Protein AF-A0AA97EC42-F1 (afdb_monomer_lite)

Sequence (158 aa):
MAISNNELENKIIFISQSLDPESHFYGRLLNWQGVDGFWHYGIGLSDTQIFDTGRGWEPFERYYVNTKFVLGIDEIAYTPDKTIKRLIYALRCFKDWDYGLLGWNCEHLGRLIATNQPISYEVRQQIWPIPQLNNDGWHPSAEDDLRNYLLAHAPEWV

Structure (mmCIF, N/CA/C/O backbone):
data_AF-A0AA97EC42-F1
#
_entry.id   AF-A0AA97EC42-F1
#
loop_
_atom_site.group_PDB
_atom_site.id
_atom_site.type_symbol
_atom_site.label_atom_id
_atom_site.label_alt_id
_atom_site.label_comp_id
_atom_site.label_asym_id
_atom_site.label_entity_id
_atom_site.label_seq_id
_atom_site.pdbx_PDB_ins_code
_atom_site.Cartn_x
_atom_site.Cartn_y
_atom_site.Cartn_z
_atom_site.occupancy
_atom_site.B_iso_or_equiv
_atom_site.auth_seq_id
_atom_site.auth_comp_id
_atom_site.auth_asym_id
_atom_site.auth_atom_id
_atom_site.pdbx_PDB_model_num
ATOM 1 N N . MET A 1 1 ? 11.326 10.252 -0.805 1.00 59.50 1 MET A N 1
ATOM 2 C CA . MET A 1 1 ? 11.424 11.207 0.314 1.00 59.50 1 MET A CA 1
ATOM 3 C C . MET A 1 1 ? 11.188 10.403 1.565 1.00 59.50 1 MET A C 1
ATOM 5 O O . MET A 1 1 ? 10.076 9.914 1.736 1.00 59.50 1 MET A O 1
ATOM 9 N N . ALA A 1 2 ? 12.227 10.250 2.378 1.00 76.62 2 ALA A N 1
ATOM 10 C CA . ALA A 1 2 ? 12.104 9.618 3.679 1.00 76.62 2 ALA A CA 1
ATOM 11 C C . ALA A 1 2 ? 11.194 10.449 4.601 1.00 76.62 2 ALA A C 1
ATOM 13 O O . ALA A 1 2 ? 11.268 11.680 4.573 1.00 76.62 2 ALA A O 1
ATOM 14 N N . ILE A 1 3 ? 10.358 9.792 5.405 1.00 84.88 3 ILE A N 1
ATOM 15 C CA . ILE A 1 3 ? 9.538 10.450 6.433 1.00 84.88 3 ILE A CA 1
ATOM 16 C C . ILE A 1 3 ? 10.154 10.259 7.821 1.00 84.88 3 ILE A C 1
ATOM 18 O O . ILE A 1 3 ? 10.768 9.230 8.116 1.00 84.88 3 ILE A O 1
ATOM 22 N N . SER A 1 4 ? 10.002 11.253 8.696 1.00 90.31 4 SER A N 1
ATOM 23 C CA . SER A 1 4 ? 10.508 11.156 10.066 1.00 90.31 4 SER A CA 1
ATOM 24 C C . SER A 1 4 ? 9.712 10.139 10.889 1.00 90.31 4 SER A C 1
ATOM 26 O O . SER A 1 4 ? 8.544 9.859 10.617 1.00 90.31 4 SER A O 1
ATOM 28 N N . ASN A 1 5 ? 10.315 9.617 11.962 1.00 91.75 5 ASN A N 1
ATOM 29 C CA . ASN A 1 5 ? 9.617 8.688 12.857 1.00 91.75 5 ASN A CA 1
ATOM 30 C C . ASN A 1 5 ? 8.368 9.323 13.488 1.00 91.75 5 ASN A C 1
ATOM 32 O O . ASN A 1 5 ? 7.362 8.648 13.654 1.00 91.75 5 ASN A O 1
ATOM 36 N N . ASN A 1 6 ? 8.408 10.619 13.813 1.00 93.62 6 ASN A N 1
ATOM 37 C CA . ASN A 1 6 ? 7.254 11.304 14.395 1.00 93.62 6 ASN A CA 1
ATOM 38 C C . ASN A 1 6 ? 6.096 11.423 13.388 1.00 93.62 6 ASN A C 1
ATOM 40 O O . ASN A 1 6 ? 4.945 11.176 13.734 1.00 93.62 6 ASN A O 1
ATOM 44 N N . GLU A 1 7 ? 6.398 11.754 12.130 1.00 93.00 7 GLU A N 1
ATOM 45 C CA . GLU A 1 7 ? 5.395 11.770 11.056 1.00 93.00 7 GLU A CA 1
ATOM 46 C C . GLU A 1 7 ? 4.821 10.374 10.802 1.00 93.00 7 GLU A C 1
ATOM 48 O O . GLU A 1 7 ? 3.608 10.229 10.656 1.00 93.00 7 GLU A O 1
ATOM 53 N N . LEU A 1 8 ? 5.669 9.343 10.802 1.00 94.12 8 LEU A N 1
ATOM 54 C CA . LEU A 1 8 ? 5.242 7.954 10.660 1.00 94.12 8 LEU A CA 1
ATOM 55 C C . LEU A 1 8 ? 4.276 7.531 11.775 1.00 94.12 8 LEU A C 1
ATOM 57 O O . LEU A 1 8 ? 3.217 6.980 11.478 1.00 94.12 8 LEU A O 1
ATOM 61 N N . GLU A 1 9 ? 4.602 7.793 13.044 1.00 94.88 9 GLU A N 1
ATOM 62 C CA . GLU A 1 9 ? 3.706 7.431 14.150 1.00 94.88 9 GLU A CA 1
ATOM 63 C C . GLU A 1 9 ? 2.374 8.182 14.067 1.00 94.88 9 GLU A C 1
ATOM 65 O O . GLU A 1 9 ? 1.323 7.573 14.258 1.00 94.88 9 GLU A O 1
ATOM 70 N N . ASN A 1 10 ? 2.381 9.465 13.690 1.00 94.81 10 ASN A N 1
ATOM 71 C CA . ASN A 1 10 ? 1.143 10.220 13.478 1.00 94.81 10 ASN A CA 1
ATOM 72 C C . ASN A 1 10 ? 0.266 9.591 12.386 1.00 94.81 10 ASN A C 1
ATOM 74 O O . ASN A 1 10 ? -0.948 9.481 12.559 1.00 94.81 10 ASN A O 1
ATOM 78 N N . LYS A 1 11 ? 0.871 9.121 11.288 1.00 94.94 11 LYS A N 1
ATOM 79 C CA . LYS A 1 11 ? 0.154 8.411 10.216 1.00 94.94 11 LYS A CA 1
ATOM 80 C C . LYS A 1 11 ? -0.436 7.091 10.705 1.00 94.94 11 LYS A C 1
ATOM 82 O O . LYS A 1 11 ? -1.587 6.789 10.407 1.00 94.94 11 LYS A O 1
ATOM 87 N N . ILE A 1 12 ? 0.307 6.322 11.500 1.00 95.81 12 ILE A N 1
ATOM 88 C CA . ILE A 1 12 ? -0.178 5.055 12.072 1.00 95.81 12 ILE A CA 1
ATOM 89 C C . ILE A 1 12 ? -1.322 5.291 13.070 1.00 95.81 12 ILE A C 1
ATOM 91 O O . ILE A 1 12 ? -2.305 4.542 13.071 1.00 95.81 12 ILE A O 1
ATOM 95 N N . ILE A 1 13 ? -1.227 6.339 13.893 1.00 96.12 13 ILE A N 1
ATOM 96 C CA . ILE A 1 13 ? -2.302 6.753 14.803 1.00 96.12 13 ILE A CA 1
ATOM 97 C C . ILE A 1 13 ? -3.551 7.121 14.002 1.00 96.12 13 ILE A C 1
ATOM 99 O O . ILE A 1 13 ? -4.628 6.609 14.305 1.00 96.12 13 ILE A O 1
ATOM 103 N N . PHE A 1 14 ? -3.406 7.937 12.953 1.00 95.50 14 PHE A N 1
ATOM 104 C CA . PHE A 1 14 ? -4.524 8.306 12.087 1.00 95.50 14 PHE A CA 1
ATOM 105 C C . PHE A 1 14 ? -5.193 7.076 11.471 1.00 95.50 14 PHE A C 1
ATOM 107 O O . PHE A 1 14 ? -6.418 6.961 11.528 1.00 95.50 14 PHE A O 1
ATOM 114 N N . ILE A 1 15 ? -4.400 6.153 10.903 1.00 96.75 15 ILE A N 1
ATOM 115 C CA . ILE A 1 15 ? -4.917 4.906 10.325 1.00 96.75 15 ILE A CA 1
ATOM 116 C C . ILE A 1 15 ? -5.787 4.215 11.363 1.00 96.75 15 ILE A C 1
ATOM 118 O O . ILE A 1 15 ? -6.953 3.962 11.094 1.00 96.75 15 ILE A O 1
ATOM 122 N N . SER A 1 16 ? -5.239 3.995 12.561 1.00 96.25 16 SER A N 1
ATOM 123 C CA . SER A 1 16 ? -5.905 3.280 13.653 1.00 96.25 16 SER A CA 1
ATOM 124 C C . SER A 1 16 ? -7.217 3.941 14.088 1.00 96.25 16 SER A C 1
ATOM 126 O O . SER A 1 16 ? -8.171 3.240 14.405 1.00 96.25 16 SER A O 1
ATOM 128 N N . GLN A 1 17 ? -7.276 5.275 14.090 1.00 96.69 17 GLN A N 1
ATOM 129 C CA . GLN A 1 17 ? -8.478 6.044 14.435 1.00 96.69 17 GLN A CA 1
ATOM 130 C C . GLN A 1 17 ? -9.537 6.052 13.325 1.00 96.69 17 GLN A C 1
ATOM 132 O O . GLN A 1 17 ? -10.701 6.325 13.603 1.00 96.69 17 GLN A O 1
ATOM 137 N N . SER A 1 18 ? -9.139 5.760 12.087 1.00 96.75 18 SER A N 1
ATOM 138 C CA . SER A 1 18 ? -10.000 5.821 10.902 1.00 96.75 18 SER A CA 1
ATOM 139 C C . SER A 1 18 ? -10.503 4.456 10.438 1.00 96.75 18 SER A C 1
ATOM 141 O O . SER A 1 18 ? -11.238 4.395 9.455 1.00 96.75 18 SER A O 1
ATOM 143 N N . LEU A 1 19 ? -10.088 3.369 11.098 1.00 97.69 19 LEU A N 1
ATOM 144 C CA . LEU A 1 19 ? -10.500 2.015 10.744 1.00 97.69 19 LEU A CA 1
ATOM 145 C C . LEU A 1 19 ? -11.974 1.790 11.073 1.00 97.69 19 LEU A C 1
ATOM 147 O O . LEU A 1 19 ? -12.399 1.970 12.212 1.00 97.69 19 LEU A O 1
ATOM 151 N N . ASP A 1 20 ? -12.709 1.289 10.090 1.00 98.00 20 ASP A N 1
ATOM 152 C CA . ASP A 1 20 ? -14.064 0.779 10.264 1.00 98.00 20 ASP A CA 1
ATOM 153 C C . ASP A 1 20 ? -14.158 -0.622 9.644 1.00 98.00 20 ASP A C 1
ATOM 155 O O . ASP A 1 20 ? -14.303 -0.727 8.428 1.00 98.00 20 ASP A O 1
ATOM 159 N N . PRO A 1 21 ? -14.043 -1.705 10.437 1.00 97.75 21 PRO A N 1
ATOM 160 C CA . PRO A 1 21 ? -14.088 -3.076 9.923 1.00 97.75 21 PRO A CA 1
ATOM 161 C C . PRO A 1 21 ? -15.386 -3.458 9.201 1.00 97.75 21 PRO A C 1
ATOM 163 O O . PRO A 1 21 ? -15.368 -4.374 8.380 1.00 97.75 21 PRO A O 1
ATOM 166 N N . GLU A 1 22 ? -16.493 -2.761 9.475 1.00 97.69 22 GLU A N 1
ATOM 167 C CA . GLU A 1 22 ? -17.787 -3.006 8.823 1.00 97.69 22 GLU A CA 1
ATOM 168 C C . GLU A 1 22 ? -17.897 -2.295 7.463 1.00 97.69 22 GLU A C 1
ATOM 170 O O . GLU A 1 22 ? -18.824 -2.551 6.690 1.00 97.69 22 GLU A O 1
ATOM 175 N N . SER A 1 23 ? -16.940 -1.419 7.139 1.00 97.12 23 SER A N 1
ATOM 176 C CA . SER A 1 23 ? -16.900 -0.709 5.865 1.00 97.12 23 SER A CA 1
ATOM 177 C C . SER A 1 23 ? -16.677 -1.655 4.689 1.00 97.12 23 SER A C 1
ATOM 179 O O . SER A 1 23 ? -15.819 -2.541 4.697 1.00 97.12 23 SER A O 1
ATOM 181 N N . HIS A 1 24 ? -17.361 -1.363 3.582 1.00 95.06 24 HIS A N 1
ATOM 182 C CA . HIS A 1 24 ? -17.161 -2.073 2.321 1.00 95.06 24 HIS A CA 1
ATOM 183 C C . HIS A 1 24 ? -15.745 -1.889 1.740 1.00 95.06 24 HIS A C 1
ATOM 185 O O . HIS A 1 24 ? -15.253 -2.736 0.990 1.00 95.06 24 HIS A O 1
ATOM 191 N N . PHE A 1 25 ? -15.080 -0.787 2.089 1.00 96.69 25 PHE A N 1
ATOM 192 C CA . PHE A 1 25 ? -13.744 -0.436 1.614 1.00 96.69 25 PHE A CA 1
ATOM 193 C C . PHE A 1 25 ? -12.632 -0.908 2.552 1.00 96.69 25 PHE A C 1
ATOM 195 O O . PHE A 1 25 ? -11.467 -0.883 2.152 1.00 96.69 25 PHE A O 1
ATOM 202 N N . TYR A 1 26 ? -12.969 -1.355 3.765 1.00 98.19 26 TYR A N 1
ATOM 203 C CA . TYR A 1 26 ? -11.999 -1.758 4.775 1.00 98.19 26 TYR A CA 1
ATOM 204 C C . TYR A 1 26 ? -10.985 -2.761 4.218 1.00 98.19 26 TYR A C 1
ATOM 206 O O . TYR A 1 26 ? -11.352 -3.808 3.674 1.00 98.19 26 TYR A O 1
ATOM 214 N N . GLY A 1 27 ? -9.698 -2.416 4.302 1.00 98.00 27 GLY A N 1
ATOM 215 C CA . GLY A 1 27 ? -8.585 -3.259 3.866 1.00 98.00 27 GLY A CA 1
ATOM 216 C C . GLY A 1 27 ? -8.612 -3.639 2.381 1.00 98.00 27 GLY A C 1
ATOM 217 O O . GLY A 1 27 ? -7.972 -4.617 1.998 1.00 98.00 27 GLY A O 1
ATOM 218 N N . ARG A 1 28 ? -9.365 -2.920 1.536 1.00 98.06 28 ARG A N 1
ATOM 219 C CA . ARG A 1 28 ? -9.411 -3.147 0.084 1.00 98.06 28 ARG A CA 1
ATOM 220 C C . ARG A 1 28 ? -8.404 -2.263 -0.636 1.00 98.06 28 ARG A C 1
ATOM 222 O O . ARG A 1 28 ? -8.222 -1.102 -0.275 1.00 98.06 28 ARG A O 1
ATOM 229 N N . LEU A 1 29 ? -7.785 -2.812 -1.681 1.00 98.31 29 LEU A N 1
ATOM 230 C CA . LEU A 1 29 ? -6.952 -2.045 -2.602 1.00 98.31 29 LEU A CA 1
ATOM 231 C C . LEU A 1 29 ? -7.839 -1.255 -3.566 1.00 98.31 29 LEU A C 1
ATOM 233 O O . LEU A 1 29 ? -8.684 -1.822 -4.267 1.00 98.31 29 LEU A O 1
ATOM 237 N N . LEU A 1 30 ? -7.614 0.051 -3.609 1.00 97.75 30 LEU A N 1
ATOM 238 C CA . LEU A 1 30 ? -8.378 1.002 -4.400 1.00 97.75 30 LEU A CA 1
ATOM 239 C C . LEU A 1 30 ? -7.466 1.743 -5.366 1.00 97.75 30 LEU A C 1
ATOM 241 O O . LEU A 1 30 ? -6.283 1.940 -5.085 1.00 97.75 30 LEU A O 1
ATOM 245 N N . ASN A 1 31 ? -8.040 2.194 -6.477 1.00 97.00 31 ASN A N 1
ATOM 246 C CA . ASN A 1 31 ? -7.401 3.144 -7.369 1.00 97.00 31 ASN A CA 1
ATOM 247 C C . ASN A 1 31 ? -8.348 4.271 -7.793 1.00 97.00 31 ASN A C 1
ATOM 249 O O . ASN A 1 31 ? -9.575 4.160 -7.723 1.00 97.00 31 ASN A O 1
ATOM 253 N N . TRP A 1 32 ? -7.760 5.387 -8.204 1.00 95.38 32 TRP A N 1
ATOM 254 C CA . TRP A 1 32 ? -8.463 6.539 -8.762 1.00 95.38 32 TRP A CA 1
ATOM 255 C C . TRP A 1 32 ? -7.551 7.266 -9.742 1.00 95.38 32 TRP A C 1
ATOM 257 O O . TRP A 1 32 ? -6.329 7.151 -9.673 1.00 95.38 32 TRP A O 1
ATOM 267 N N . GLN A 1 33 ? -8.147 8.015 -10.666 1.00 92.81 33 GLN A N 1
ATOM 268 C CA . GLN A 1 33 ? -7.384 8.876 -11.559 1.00 92.81 33 GLN A C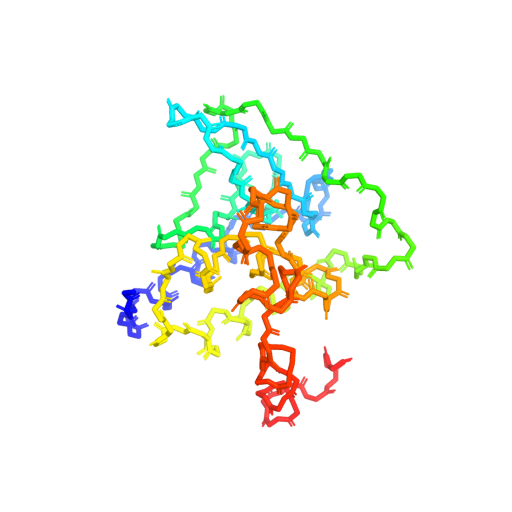A 1
ATOM 269 C C . GLN A 1 33 ? -7.239 10.254 -10.915 1.00 92.81 33 GLN A C 1
ATOM 271 O O . GLN A 1 33 ? -8.238 10.867 -10.526 1.00 92.81 33 GLN A O 1
ATOM 276 N N . GLY A 1 34 ? -6.000 10.713 -10.760 1.00 88.00 34 GLY A N 1
ATOM 277 C CA . GLY A 1 34 ? -5.700 12.027 -10.206 1.00 88.00 34 GLY A CA 1
ATOM 278 C C . GLY A 1 34 ? -5.968 13.148 -11.207 1.00 88.00 34 GLY A C 1
ATOM 279 O O . GLY A 1 34 ? -6.152 12.923 -12.405 1.00 88.00 34 GLY A O 1
ATOM 280 N N . VAL A 1 35 ? -5.954 14.390 -10.720 1.00 86.50 35 VAL A N 1
ATOM 281 C CA . VAL A 1 35 ? -6.034 15.592 -11.577 1.00 86.50 35 VAL A CA 1
ATOM 282 C C . VAL A 1 35 ? -4.829 15.731 -12.513 1.00 86.50 35 VAL A C 1
ATOM 284 O O . VAL A 1 35 ? -4.898 16.428 -13.520 1.00 86.50 35 VAL A O 1
ATOM 287 N N . ASP A 1 36 ? -3.735 15.053 -12.178 1.00 87.00 36 ASP A N 1
ATOM 288 C CA . ASP A 1 36 ? -2.516 14.913 -12.968 1.00 87.00 36 ASP A CA 1
ATOM 289 C C . ASP A 1 36 ? -2.642 13.875 -14.099 1.00 87.00 36 ASP A C 1
ATOM 291 O O . ASP A 1 36 ? -1.741 13.758 -14.927 1.00 87.00 36 ASP A O 1
ATOM 295 N N . GLY A 1 37 ? -3.762 13.149 -14.164 1.00 86.50 37 GLY A N 1
ATOM 296 C CA . GLY A 1 37 ? -4.050 12.142 -15.182 1.00 86.50 37 GLY A CA 1
ATOM 297 C C . GLY A 1 37 ? -3.462 10.759 -14.895 1.00 86.50 37 GLY A C 1
ATOM 298 O O . GLY A 1 37 ? -3.801 9.822 -15.623 1.00 86.50 37 GLY A O 1
ATOM 299 N N . PHE A 1 38 ? -2.651 10.615 -13.843 1.00 88.44 38 PHE A N 1
ATOM 300 C CA . PHE A 1 38 ? -2.031 9.351 -13.439 1.00 88.44 38 PHE A CA 1
ATOM 301 C C . PHE A 1 38 ? -2.960 8.522 -12.552 1.00 88.44 38 PHE A C 1
ATOM 303 O O . PHE A 1 38 ? -3.871 9.053 -11.901 1.00 88.44 38 PHE A O 1
ATOM 310 N N . TRP A 1 39 ? -2.741 7.207 -12.528 1.00 92.69 39 TRP A N 1
ATOM 311 C CA . TRP A 1 39 ? -3.436 6.332 -11.594 1.00 92.69 39 TRP A CA 1
ATOM 312 C C . TRP A 1 39 ? -2.754 6.358 -10.233 1.00 92.69 39 TRP A C 1
ATOM 314 O O . TRP A 1 39 ? -1.568 6.071 -10.095 1.00 92.69 39 TRP A O 1
ATOM 324 N N . HIS A 1 40 ? -3.542 6.649 -9.206 1.00 95.00 40 HIS A N 1
ATOM 325 C CA . HIS A 1 40 ? -3.120 6.590 -7.813 1.00 95.00 40 HIS A CA 1
ATOM 326 C C . HIS A 1 40 ? -3.748 5.380 -7.138 1.00 95.00 40 HIS A C 1
ATOM 328 O O . HIS A 1 40 ? -4.813 4.909 -7.547 1.00 95.00 40 HIS A O 1
ATOM 334 N N . TYR A 1 41 ? -3.071 4.878 -6.110 1.00 96.88 41 TYR A N 1
ATOM 335 C CA . TYR A 1 41 ? -3.439 3.655 -5.410 1.00 96.88 41 TYR A CA 1
ATOM 336 C C . TYR A 1 41 ? -3.434 3.883 -3.905 1.00 96.88 41 TYR A C 1
ATOM 338 O O . TYR A 1 41 ? -2.609 4.623 -3.365 1.00 96.88 41 TYR A O 1
ATOM 346 N N . GLY A 1 42 ? -4.335 3.203 -3.207 1.00 97.56 42 GLY A N 1
ATOM 347 C CA . GLY A 1 42 ? -4.474 3.340 -1.765 1.00 97.56 42 GLY A CA 1
ATOM 348 C C . GLY A 1 42 ? -5.219 2.179 -1.132 1.00 97.56 42 GLY A C 1
ATOM 349 O O . GLY A 1 42 ? -5.794 1.337 -1.823 1.00 97.56 42 GLY A O 1
ATOM 350 N N . ILE A 1 43 ? -5.212 2.143 0.196 1.00 98.44 43 ILE A N 1
ATOM 351 C CA . ILE A 1 43 ? -5.942 1.149 0.987 1.00 98.44 43 ILE A CA 1
ATOM 352 C C . ILE A 1 43 ? -7.143 1.826 1.641 1.00 98.44 43 ILE A C 1
ATOM 354 O O . ILE A 1 43 ? -6.997 2.861 2.292 1.00 98.44 43 ILE A O 1
ATOM 358 N N . GLY A 1 44 ? -8.334 1.254 1.475 1.00 98.12 44 GLY A N 1
ATOM 359 C CA . GLY A 1 44 ? -9.529 1.742 2.159 1.00 98.12 44 GLY A CA 1
ATOM 360 C C . GLY A 1 44 ? -9.452 1.500 3.668 1.00 98.12 44 GLY A C 1
ATOM 361 O O . GLY A 1 44 ? -9.138 0.394 4.115 1.00 98.12 44 GLY A O 1
ATOM 362 N N . LEU A 1 45 ? -9.726 2.543 4.452 1.00 98.19 45 LEU A N 1
ATOM 363 C CA . LEU A 1 45 ? -9.756 2.482 5.918 1.00 98.19 45 LEU A CA 1
ATOM 364 C C . LEU A 1 45 ? -11.193 2.408 6.443 1.00 98.19 45 LEU A C 1
ATOM 366 O O . LEU A 1 45 ? -11.461 1.692 7.404 1.00 98.19 45 LEU A O 1
ATOM 370 N N . SER A 1 46 ? -12.103 3.128 5.785 1.00 97.44 46 SER A N 1
ATOM 371 C CA . SER A 1 46 ? -13.536 3.168 6.072 1.00 97.44 46 SER A CA 1
ATOM 372 C C . SER A 1 46 ? -14.313 3.626 4.833 1.00 97.44 46 SER A C 1
ATOM 374 O O . SER A 1 46 ? -13.729 3.893 3.779 1.00 97.44 46 SER A O 1
ATOM 376 N N . ASP A 1 47 ? -15.632 3.794 4.956 1.00 95.50 47 ASP A N 1
ATOM 377 C CA . ASP A 1 47 ? -16.471 4.296 3.860 1.00 95.50 47 ASP A CA 1
ATOM 378 C C . ASP A 1 47 ? -16.134 5.742 3.461 1.00 95.50 47 ASP A C 1
ATOM 380 O O . ASP A 1 47 ? -16.476 6.189 2.356 1.00 95.50 47 ASP A O 1
ATOM 384 N N . THR A 1 48 ? -15.451 6.472 4.346 1.00 95.06 48 THR A N 1
ATOM 385 C CA . THR A 1 48 ? -15.090 7.880 4.169 1.00 95.06 48 THR A CA 1
ATOM 386 C C . THR A 1 48 ? -13.595 8.115 4.032 1.00 95.06 48 THR A C 1
ATOM 388 O O . THR A 1 48 ? -13.234 9.178 3.544 1.00 95.06 48 THR A O 1
ATOM 391 N N . GLN A 1 49 ? -12.727 7.169 4.403 1.00 97.12 49 GLN A N 1
ATOM 392 C CA . GLN A 1 49 ? -11.277 7.386 4.451 1.00 97.12 49 GLN A CA 1
ATOM 393 C C . GLN A 1 49 ? -10.500 6.385 3.597 1.00 97.12 49 GLN A C 1
ATOM 395 O O . GLN A 1 49 ? -10.722 5.172 3.654 1.00 97.12 49 GLN A O 1
ATOM 400 N N . ILE A 1 50 ? -9.527 6.907 2.853 1.00 97.12 50 ILE A N 1
ATOM 401 C CA . ILE A 1 50 ? -8.524 6.129 2.122 1.00 97.12 50 ILE A CA 1
ATOM 402 C C . ILE A 1 50 ? -7.148 6.549 2.604 1.00 97.12 50 ILE A C 1
ATOM 404 O O . ILE A 1 50 ? -6.890 7.730 2.811 1.00 97.12 50 ILE A O 1
ATOM 408 N N . PHE A 1 51 ? -6.255 5.577 2.741 1.00 97.69 51 PHE A N 1
ATOM 409 C CA . PHE A 1 51 ? -4.836 5.827 2.903 1.00 97.69 51 PHE A CA 1
ATOM 410 C C . PHE A 1 51 ? -4.137 5.820 1.542 1.00 97.69 51 PHE A C 1
ATOM 412 O O . PHE A 1 51 ? -4.080 4.770 0.893 1.00 97.69 51 PHE A O 1
ATOM 419 N N . ASP A 1 52 ? -3.609 6.966 1.105 1.00 95.38 52 ASP A N 1
ATOM 420 C CA . ASP A 1 52 ? -2.826 7.054 -0.128 1.00 95.38 52 ASP A CA 1
ATOM 421 C C . ASP A 1 52 ? -1.473 6.350 0.044 1.00 95.38 52 ASP A C 1
ATOM 423 O O . ASP A 1 52 ? -0.721 6.625 0.979 1.00 95.38 52 ASP A O 1
ATOM 427 N N . THR A 1 53 ? -1.140 5.446 -0.876 1.00 95.06 53 THR A N 1
ATOM 428 C CA . THR A 1 53 ? 0.178 4.785 -0.906 1.00 95.06 53 THR A CA 1
ATOM 429 C C . THR A 1 53 ? 1.199 5.541 -1.765 1.00 95.06 53 THR A C 1
ATOM 431 O O . THR A 1 53 ? 2.335 5.098 -1.934 1.00 95.06 53 THR A O 1
ATOM 434 N N . GLY A 1 54 ? 0.805 6.700 -2.292 1.00 90.00 54 GLY A N 1
ATOM 435 C CA . GLY A 1 54 ? 1.617 7.656 -3.024 1.00 90.00 54 GLY A CA 1
ATOM 436 C C . GLY A 1 54 ? 2.601 8.448 -2.179 1.00 90.00 54 GLY A C 1
ATOM 437 O O . GLY A 1 54 ? 2.895 8.156 -1.018 1.00 90.00 54 GLY A O 1
ATOM 438 N N . ARG A 1 55 ? 3.172 9.478 -2.802 1.00 82.88 55 ARG A N 1
ATOM 439 C CA . ARG A 1 55 ? 4.188 10.310 -2.162 1.00 82.88 55 ARG A CA 1
ATOM 440 C C . ARG A 1 55 ? 3.608 10.989 -0.920 1.00 82.88 55 ARG A C 1
ATOM 442 O O . ARG A 1 55 ? 2.641 11.730 -1.015 1.00 82.88 55 ARG A O 1
ATOM 449 N N . GLY A 1 56 ? 4.271 10.797 0.217 1.00 78.00 56 GLY A N 1
ATOM 450 C CA . GLY A 1 56 ? 3.893 11.431 1.481 1.00 78.00 56 GLY A CA 1
ATOM 451 C C . GLY A 1 56 ? 2.939 10.602 2.336 1.00 78.00 56 GLY A C 1
ATOM 452 O O . GLY A 1 56 ? 2.811 10.914 3.512 1.00 78.00 56 GLY A O 1
ATOM 453 N N . TRP A 1 57 ? 2.353 9.518 1.810 1.00 87.00 57 TRP A N 1
ATOM 454 C CA . TRP A 1 57 ? 1.511 8.595 2.580 1.00 87.00 57 TRP A CA 1
ATOM 455 C C . TRP A 1 57 ? 0.413 9.312 3.371 1.00 87.00 57 TRP A C 1
ATOM 457 O O . TRP A 1 57 ? 0.348 9.224 4.602 1.00 87.00 57 TRP A O 1
ATOM 467 N N . GLU A 1 58 ? -0.366 10.137 2.675 1.00 87.75 58 GLU A N 1
ATOM 468 C CA . GLU A 1 58 ? -1.399 10.957 3.297 1.00 87.75 58 GLU A CA 1
ATOM 469 C C . GLU A 1 58 ? -2.767 10.281 3.191 1.00 87.75 58 GLU A C 1
ATOM 471 O O . GLU A 1 58 ? -3.187 9.882 2.104 1.00 87.75 58 GLU A O 1
ATOM 476 N N . PRO A 1 59 ? -3.498 10.146 4.300 1.00 90.00 59 PRO A N 1
ATOM 477 C CA . PRO A 1 59 ? -4.895 9.788 4.227 1.00 90.00 59 PRO A CA 1
ATOM 478 C C . PRO A 1 59 ? -5.727 10.964 3.710 1.00 90.00 59 PRO A C 1
ATOM 480 O O . PRO A 1 59 ? -5.393 12.130 3.928 1.00 90.00 59 PRO A O 1
ATOM 483 N N . PHE A 1 60 ? -6.842 10.661 3.058 1.00 91.25 60 PHE A N 1
ATOM 484 C CA . PHE A 1 60 ? -7.779 11.677 2.596 1.00 91.25 60 PHE A CA 1
ATOM 485 C C . PHE A 1 60 ? -9.213 11.147 2.560 1.00 91.25 60 PHE A C 1
ATOM 487 O O . 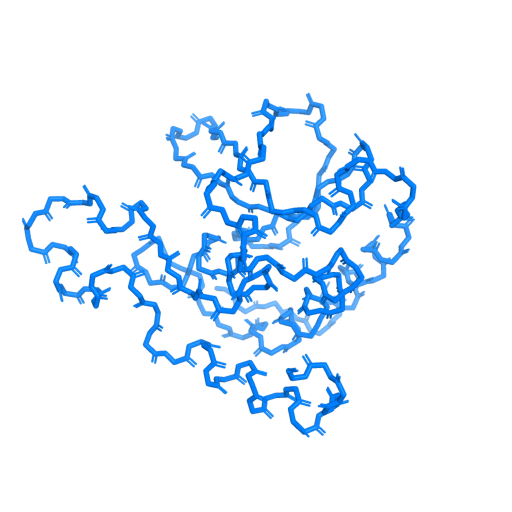PHE A 1 60 ? -9.472 9.938 2.539 1.00 91.25 60 PHE A O 1
ATOM 494 N N . GLU A 1 61 ? -10.161 12.082 2.500 1.00 91.25 61 GLU A N 1
ATOM 495 C CA . GLU A 1 61 ? -11.576 11.736 2.448 1.00 91.25 61 GLU A CA 1
ATOM 496 C C . GLU A 1 61 ? -11.964 11.222 1.056 1.00 91.25 61 GLU A C 1
ATOM 498 O O . GLU A 1 61 ? -11.815 11.904 0.040 1.00 91.25 61 GLU A O 1
ATOM 503 N N . ARG A 1 62 ? -12.510 10.008 1.001 1.00 89.00 62 ARG A N 1
ATOM 504 C CA . ARG A 1 62 ? -12.813 9.277 -0.234 1.00 89.00 62 ARG A CA 1
ATOM 505 C C . ARG A 1 62 ? -13.649 10.085 -1.225 1.00 89.00 62 ARG A C 1
ATOM 507 O O . ARG A 1 62 ? -13.453 9.948 -2.427 1.00 89.00 62 ARG A O 1
ATOM 514 N N . TYR A 1 63 ? -14.590 10.900 -0.749 1.00 88.38 63 TYR A N 1
ATOM 515 C CA . TYR A 1 63 ? -15.515 11.634 -1.618 1.00 88.38 63 TYR A CA 1
ATOM 516 C C . TYR A 1 63 ? -14.834 12.691 -2.500 1.00 88.38 63 TYR A C 1
ATOM 518 O O . TYR A 1 63 ? -15.459 13.164 -3.447 1.00 88.38 63 TYR A O 1
ATOM 526 N N . TYR A 1 64 ? -13.575 13.053 -2.229 1.00 86.19 64 TYR A N 1
ATOM 527 C CA . TYR A 1 64 ? -12.808 13.946 -3.100 1.00 86.19 64 TYR A CA 1
ATOM 528 C C . TYR A 1 64 ? -12.422 13.300 -4.437 1.00 86.19 64 TYR A C 1
ATOM 530 O O . TYR A 1 64 ? -12.021 14.005 -5.362 1.00 86.19 64 TYR A O 1
ATOM 538 N N . VAL A 1 65 ? -12.546 11.975 -4.567 1.00 88.06 65 VAL A N 1
ATOM 539 C CA . VAL A 1 65 ? -12.117 11.224 -5.751 1.00 88.06 65 VAL A CA 1
ATOM 540 C C . VAL A 1 65 ? -13.119 10.135 -6.131 1.00 88.06 65 VAL A C 1
ATOM 542 O O . VAL A 1 65 ? -13.814 9.548 -5.302 1.00 88.06 65 VAL A O 1
ATOM 545 N N . ASN A 1 66 ? -13.167 9.814 -7.423 1.00 92.44 66 ASN A N 1
ATOM 546 C CA . ASN A 1 66 ? -13.938 8.676 -7.910 1.00 92.44 66 ASN A CA 1
ATOM 547 C C . ASN A 1 66 ? -13.109 7.390 -7.788 1.00 92.44 66 ASN A C 1
ATOM 549 O O . ASN A 1 66 ? -12.372 7.020 -8.704 1.00 92.44 66 ASN A O 1
ATOM 553 N N . THR A 1 67 ? -13.210 6.746 -6.631 1.00 93.75 67 THR A N 1
ATOM 554 C CA . THR A 1 67 ? -12.457 5.534 -6.289 1.00 93.75 67 THR A CA 1
ATOM 555 C C . THR A 1 67 ? -13.113 4.268 -6.813 1.00 93.75 67 THR A C 1
ATOM 557 O O . THR A 1 67 ? -14.338 4.147 -6.861 1.00 93.75 67 THR A O 1
ATOM 560 N N . LYS A 1 68 ? -12.278 3.304 -7.202 1.00 95.94 68 LYS A N 1
ATOM 561 C CA . LYS A 1 68 ? -12.689 1.990 -7.695 1.00 95.94 68 LYS A CA 1
ATOM 562 C C . LYS A 1 68 ? -11.882 0.896 -7.011 1.00 95.94 68 LYS A C 1
ATOM 564 O O . LYS A 1 68 ? -10.739 1.115 -6.616 1.00 95.94 68 LYS A O 1
ATOM 569 N N . PHE A 1 69 ? -12.472 -0.290 -6.908 1.00 96.88 69 PHE A N 1
ATOM 570 C CA . PHE A 1 69 ? -11.732 -1.492 -6.541 1.00 96.88 69 PHE A CA 1
ATOM 571 C C . PHE A 1 69 ? -10.772 -1.875 -7.661 1.00 96.88 69 PHE A C 1
ATOM 573 O O . PHE A 1 69 ? -11.144 -1.865 -8.839 1.00 96.88 69 PHE A O 1
ATOM 580 N N . VAL A 1 70 ? -9.547 -2.242 -7.290 1.00 96.44 70 VAL A N 1
ATOM 581 C CA . VAL A 1 70 ? -8.622 -2.853 -8.244 1.00 96.44 70 VAL A CA 1
ATOM 582 C C . VAL A 1 70 ? -9.161 -4.233 -8.616 1.00 96.44 70 VAL A C 1
ATOM 584 O O . VAL A 1 70 ? -9.406 -5.066 -7.752 1.00 96.44 70 VAL A O 1
ATOM 587 N N . LEU A 1 71 ? -9.370 -4.459 -9.912 1.00 92.69 71 LEU A N 1
ATOM 588 C CA . LEU A 1 71 ? -9.953 -5.693 -10.437 1.00 92.69 71 LEU A CA 1
ATOM 589 C C . LEU A 1 71 ? -8.895 -6.787 -10.636 1.00 92.69 71 LEU A C 1
ATOM 591 O O . LEU A 1 71 ? -7.717 -6.494 -10.847 1.00 92.69 71 LEU A O 1
ATOM 595 N N . GLY A 1 72 ? -9.338 -8.049 -10.641 1.00 91.69 72 GLY A N 1
ATOM 596 C CA . GLY A 1 72 ? -8.502 -9.200 -11.006 1.00 91.69 72 GLY A CA 1
ATOM 597 C C . GLY A 1 72 ? -7.485 -9.614 -9.941 1.00 91.69 72 GLY A C 1
ATOM 598 O O . GLY A 1 72 ? -6.521 -10.301 -10.264 1.00 91.69 72 GLY A O 1
ATOM 599 N N . ILE A 1 73 ? -7.680 -9.183 -8.692 1.00 94.44 73 ILE A N 1
ATOM 600 C CA . ILE A 1 73 ? -6.823 -9.552 -7.557 1.00 94.44 73 ILE A CA 1
ATOM 601 C C . ILE A 1 73 ? -7.522 -10.467 -6.548 1.00 94.44 73 ILE A C 1
ATOM 603 O O . ILE A 1 73 ? -6.877 -10.884 -5.598 1.00 94.44 73 ILE A O 1
ATOM 607 N N . ASP A 1 74 ? -8.808 -10.785 -6.722 1.00 92.94 74 ASP A N 1
ATOM 608 C CA . ASP A 1 74 ? -9.624 -11.449 -5.690 1.00 92.94 74 ASP A CA 1
ATOM 609 C C . ASP A 1 74 ? -9.047 -12.797 -5.225 1.00 92.94 74 ASP A C 1
ATOM 611 O O . ASP A 1 74 ? -9.117 -13.123 -4.045 1.00 92.94 74 ASP A O 1
ATOM 615 N N . GLU A 1 75 ? -8.423 -13.558 -6.129 1.00 95.06 75 GLU A N 1
ATOM 616 C CA . GLU A 1 75 ? -7.815 -14.863 -5.820 1.00 95.06 75 GLU A CA 1
ATOM 617 C C . GLU A 1 75 ? -6.483 -14.760 -5.059 1.00 95.06 75 GLU A C 1
ATOM 619 O O . GLU A 1 75 ? -6.040 -15.733 -4.451 1.00 95.06 75 GLU A O 1
ATOM 624 N N . ILE A 1 76 ? -5.835 -13.593 -5.099 1.00 96.38 76 ILE A N 1
ATOM 625 C CA . ILE A 1 76 ? -4.509 -13.347 -4.508 1.00 96.38 76 ILE A CA 1
ATOM 626 C C . ILE A 1 76 ? -4.535 -12.282 -3.404 1.00 96.38 76 ILE A C 1
ATOM 628 O O . ILE A 1 76 ? -3.516 -12.029 -2.762 1.00 96.38 76 ILE A O 1
ATOM 632 N N . ALA A 1 77 ? -5.675 -11.625 -3.200 1.00 97.19 77 ALA A N 1
ATOM 633 C CA . ALA A 1 77 ? -5.835 -10.581 -2.208 1.00 97.19 77 ALA A CA 1
ATOM 634 C C . ALA A 1 77 ? -5.840 -11.175 -0.800 1.00 97.19 77 ALA A C 1
ATOM 636 O O . ALA A 1 77 ? -6.518 -12.160 -0.503 1.00 97.19 77 ALA A O 1
ATOM 637 N N . TYR A 1 78 ? -5.104 -10.532 0.099 1.00 97.56 78 TYR A N 1
ATOM 638 C CA . TYR A 1 78 ? -5.188 -10.828 1.515 1.00 97.56 78 TYR A CA 1
ATOM 639 C C . TYR A 1 78 ? -6.545 -10.420 2.086 1.00 97.56 78 TYR A C 1
ATOM 641 O O . TYR A 1 78 ? -7.222 -9.512 1.600 1.00 97.56 78 TYR A O 1
ATOM 649 N N . THR A 1 79 ? -6.922 -11.078 3.184 1.00 97.38 79 THR A N 1
ATOM 650 C CA . THR A 1 79 ? -8.074 -10.661 3.985 1.00 97.38 79 THR A CA 1
ATOM 651 C C . THR A 1 79 ? -7.908 -9.204 4.428 1.00 97.38 79 THR A C 1
ATOM 653 O O . THR A 1 79 ? -6.781 -8.830 4.770 1.00 97.38 79 THR A O 1
ATOM 656 N N . PRO A 1 80 ? -8.994 -8.420 4.531 1.00 97.75 80 PRO A N 1
ATOM 657 C CA . PRO A 1 80 ? -8.943 -7.032 4.991 1.00 97.75 80 PRO A CA 1
ATOM 658 C C . PRO A 1 80 ? -8.070 -6.781 6.232 1.00 97.75 80 PRO A C 1
ATOM 660 O O . PRO A 1 80 ? -7.209 -5.904 6.198 1.00 97.75 80 PRO A O 1
ATOM 663 N N . ASP A 1 81 ? -8.214 -7.590 7.287 1.00 97.12 81 ASP A N 1
ATOM 664 C CA . ASP A 1 81 ? -7.420 -7.445 8.516 1.00 97.12 81 ASP A CA 1
ATOM 665 C C . ASP A 1 81 ? -5.916 -7.608 8.259 1.00 97.12 81 ASP A C 1
ATOM 667 O O . ASP A 1 81 ? -5.105 -6.777 8.680 1.00 97.12 81 ASP A O 1
ATOM 671 N N . LYS A 1 82 ? -5.531 -8.658 7.515 1.00 97.06 82 LYS A N 1
ATOM 672 C CA . LYS A 1 82 ? -4.133 -8.879 7.108 1.00 97.06 82 LYS A CA 1
ATOM 673 C C . LYS A 1 82 ? -3.625 -7.709 6.261 1.00 97.06 82 LYS A C 1
ATOM 675 O O . LYS A 1 82 ? -2.502 -7.265 6.487 1.00 97.06 82 LYS A O 1
ATOM 680 N N . THR A 1 83 ? -4.435 -7.154 5.358 1.00 98.00 83 THR A N 1
ATOM 681 C CA . THR A 1 83 ? -4.068 -5.970 4.561 1.00 98.00 83 THR A CA 1
ATOM 682 C C . THR A 1 83 ? -3.788 -4.752 5.445 1.00 98.00 83 THR A C 1
ATOM 684 O O . THR A 1 83 ? -2.751 -4.114 5.280 1.00 98.00 83 THR A O 1
ATOM 687 N N . ILE A 1 84 ? -4.645 -4.448 6.427 1.00 98.00 84 ILE A N 1
ATOM 688 C CA . ILE A 1 84 ? -4.435 -3.317 7.349 1.00 98.00 84 ILE A CA 1
ATOM 689 C C . ILE A 1 84 ? -3.192 -3.518 8.223 1.00 98.00 84 ILE A C 1
ATOM 691 O O . ILE A 1 84 ? -2.411 -2.585 8.423 1.00 98.00 84 ILE A O 1
ATOM 695 N N . LYS A 1 85 ? -2.950 -4.737 8.714 1.00 96.44 85 LYS A N 1
ATOM 696 C CA . LYS A 1 85 ? -1.716 -5.041 9.455 1.00 96.44 85 LYS A CA 1
ATOM 697 C C . LYS A 1 85 ? -0.483 -4.845 8.582 1.00 96.44 85 LYS A C 1
ATOM 699 O O . LYS A 1 85 ? 0.457 -4.162 8.990 1.00 96.44 85 LYS A O 1
ATOM 704 N N . ARG A 1 86 ? -0.506 -5.388 7.365 1.00 97.38 86 ARG A N 1
ATOM 705 C CA . ARG A 1 86 ? 0.583 -5.237 6.396 1.00 97.38 86 ARG A CA 1
ATOM 706 C C . ARG A 1 86 ? 0.814 -3.785 6.008 1.00 97.38 86 ARG A C 1
ATOM 708 O O . ARG A 1 86 ? 1.972 -3.413 5.880 1.00 97.38 86 ARG A O 1
ATOM 715 N N . LEU A 1 87 ? -0.233 -2.964 5.895 1.00 97.81 87 LEU A N 1
ATOM 716 C CA . LEU A 1 87 ? -0.104 -1.521 5.683 1.00 97.81 87 LEU A CA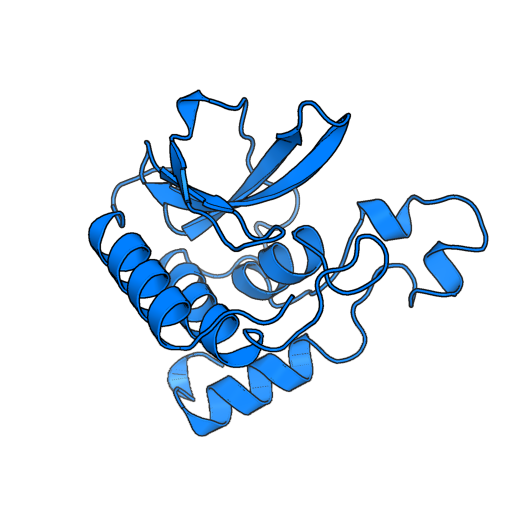 1
ATOM 717 C C . LEU A 1 87 ? 0.787 -0.909 6.769 1.00 97.81 87 LEU A C 1
ATOM 719 O O . LEU A 1 87 ? 1.822 -0.338 6.447 1.00 97.81 87 LEU A O 1
ATOM 723 N N . ILE A 1 88 ? 0.450 -1.100 8.047 1.00 97.12 88 ILE A N 1
ATOM 724 C CA . ILE A 1 88 ? 1.206 -0.524 9.173 1.00 97.12 88 ILE A CA 1
ATOM 725 C C . ILE A 1 88 ? 2.679 -0.964 9.149 1.00 97.12 88 ILE A C 1
ATOM 727 O O . ILE A 1 88 ? 3.574 -0.131 9.301 1.00 97.12 88 ILE A O 1
ATOM 731 N N . TYR A 1 89 ? 2.951 -2.255 8.937 1.00 97.44 89 TYR A N 1
ATOM 732 C CA . TYR A 1 89 ? 4.326 -2.763 8.876 1.00 97.44 89 TYR A CA 1
ATOM 733 C C . TYR A 1 89 ? 5.085 -2.282 7.634 1.00 97.44 89 TYR A C 1
ATOM 735 O O . TYR A 1 89 ? 6.267 -1.959 7.739 1.00 97.44 89 TYR A O 1
ATOM 743 N N . ALA A 1 90 ? 4.418 -2.162 6.485 1.00 96.88 90 ALA A N 1
ATOM 744 C CA . ALA A 1 90 ? 5.020 -1.631 5.269 1.00 96.88 90 ALA A CA 1
ATOM 745 C C . ALA A 1 90 ? 5.434 -0.164 5.440 1.00 96.88 90 ALA A C 1
ATOM 747 O O . ALA A 1 90 ? 6.541 0.193 5.039 1.00 96.88 90 ALA A O 1
ATOM 748 N N . LEU A 1 91 ? 4.622 0.668 6.106 1.00 95.88 91 LEU A N 1
ATOM 749 C CA . LEU A 1 91 ? 5.017 2.051 6.398 1.00 95.88 91 LEU A CA 1
ATOM 750 C C . LEU A 1 91 ? 6.287 2.102 7.251 1.00 95.88 91 LEU A C 1
ATOM 752 O O . LEU A 1 91 ? 7.177 2.900 6.983 1.00 95.88 91 LEU A O 1
ATOM 756 N N . ARG A 1 92 ? 6.413 1.219 8.248 1.00 95.88 92 ARG A N 1
ATOM 757 C CA . ARG A 1 92 ? 7.629 1.136 9.073 1.00 95.88 92 ARG A CA 1
ATOM 758 C C . ARG A 1 92 ? 8.842 0.648 8.276 1.00 95.88 92 ARG A C 1
ATOM 760 O O . ARG A 1 92 ? 9.925 1.200 8.445 1.00 95.88 92 ARG A O 1
ATOM 767 N N . CYS A 1 93 ? 8.654 -0.346 7.410 1.00 96.44 93 CYS A N 1
ATOM 768 C CA . CYS A 1 93 ? 9.712 -0.941 6.591 1.00 96.44 93 CYS A CA 1
ATOM 769 C C . CYS A 1 93 ? 10.257 0.029 5.532 1.00 96.44 93 CYS A C 1
ATOM 771 O O . CYS A 1 93 ? 11.465 0.108 5.326 1.00 96.44 93 CYS A O 1
ATOM 773 N N . PHE A 1 94 ? 9.376 0.778 4.866 1.00 95.62 94 PHE A N 1
ATOM 774 C CA . PHE A 1 94 ? 9.723 1.570 3.682 1.00 95.62 94 PHE A CA 1
ATOM 775 C C . PHE A 1 94 ? 9.817 3.074 3.945 1.00 95.62 94 PHE A C 1
ATOM 777 O O . PHE A 1 94 ? 9.909 3.851 2.998 1.00 95.62 94 PHE A O 1
ATOM 784 N N . LYS A 1 95 ? 9.787 3.515 5.211 1.00 93.38 95 LYS A N 1
ATOM 785 C CA . LYS A 1 95 ? 9.768 4.949 5.562 1.00 93.38 95 LYS A CA 1
ATOM 786 C C . LYS A 1 95 ? 10.952 5.735 5.005 1.00 93.38 95 LYS A C 1
ATOM 788 O O . LYS A 1 95 ? 10.835 6.939 4.818 1.00 93.38 95 LYS A O 1
ATOM 793 N N . ASP A 1 96 ? 12.074 5.056 4.768 1.00 92.38 96 ASP A N 1
ATOM 794 C CA . ASP A 1 96 ? 13.322 5.645 4.282 1.00 92.38 96 ASP A CA 1
ATOM 795 C C . ASP A 1 96 ? 13.507 5.471 2.764 1.00 92.38 96 ASP A C 1
ATOM 797 O O . ASP A 1 96 ? 14.516 5.904 2.213 1.00 92.38 96 ASP A O 1
ATOM 801 N N . TRP A 1 97 ? 12.552 4.839 2.071 1.00 92.19 97 TRP A N 1
ATOM 802 C CA . TRP A 1 97 ? 12.640 4.603 0.632 1.00 92.19 97 TRP A CA 1
ATOM 803 C C . TRP A 1 97 ? 12.252 5.832 -0.182 1.00 92.19 97 TRP A C 1
ATOM 805 O O . TRP A 1 97 ? 11.326 6.587 0.139 1.00 92.19 97 TRP A O 1
ATOM 815 N N . ASP A 1 98 ? 12.933 6.006 -1.310 1.00 88.06 98 ASP A N 1
ATOM 816 C CA . ASP A 1 98 ? 12.628 7.087 -2.227 1.00 88.06 98 ASP A CA 1
ATOM 817 C C . ASP A 1 98 ? 11.521 6.720 -3.207 1.00 88.06 98 ASP A C 1
ATOM 819 O O . ASP A 1 98 ? 11.682 5.899 -4.104 1.00 88.06 98 ASP A O 1
ATOM 823 N N . TYR A 1 99 ? 10.388 7.400 -3.042 1.00 88.00 99 TYR A N 1
ATOM 824 C CA . TYR A 1 99 ? 9.302 7.393 -4.009 1.00 88.00 99 TYR A CA 1
ATOM 825 C C . TYR A 1 99 ? 9.758 7.931 -5.373 1.00 88.00 99 TYR A C 1
ATOM 827 O O . TYR A 1 99 ? 10.265 9.054 -5.463 1.00 88.00 99 TYR A O 1
ATOM 835 N N . GLY A 1 100 ? 9.484 7.181 -6.437 1.00 87.69 100 GLY A N 1
ATOM 836 C CA . GLY A 1 100 ? 9.726 7.570 -7.819 1.00 87.69 100 GLY A CA 1
ATOM 837 C C . GLY A 1 100 ? 8.787 6.841 -8.776 1.00 87.69 100 GLY A C 1
ATOM 838 O O . GLY A 1 100 ? 8.609 5.635 -8.669 1.00 87.69 100 GLY A O 1
ATOM 839 N N . LEU A 1 101 ? 8.222 7.569 -9.745 1.00 79.62 101 LEU A N 1
ATOM 840 C CA . LEU A 1 101 ? 7.177 7.071 -10.652 1.00 79.62 101 LEU A CA 1
ATOM 841 C C . LEU A 1 101 ? 7.545 5.752 -11.358 1.00 79.62 101 LEU A C 1
ATOM 843 O O . LEU A 1 101 ? 6.717 4.851 -11.432 1.00 79.62 101 LEU A O 1
ATOM 847 N N . LEU A 1 102 ? 8.786 5.633 -11.842 1.00 83.44 102 LEU A N 1
ATOM 848 C CA . LEU A 1 102 ? 9.282 4.433 -12.532 1.00 83.44 102 LEU A CA 1
ATOM 849 C C . LEU A 1 102 ? 9.895 3.386 -11.586 1.00 83.44 102 LEU A C 1
ATOM 851 O O . LEU A 1 102 ? 10.060 2.239 -11.979 1.00 83.44 102 LEU A O 1
ATOM 855 N N . GLY A 1 103 ? 10.241 3.788 -10.361 1.00 86.38 103 GLY A N 1
ATOM 856 C CA . GLY A 1 103 ? 10.821 2.928 -9.331 1.00 86.38 103 GLY A CA 1
ATOM 857 C C . GLY A 1 103 ? 9.771 2.569 -8.287 1.00 86.38 103 GLY A C 1
ATOM 858 O O . GLY A 1 103 ? 8.685 2.112 -8.619 1.00 86.38 103 GLY A O 1
ATOM 859 N N . TRP A 1 104 ? 10.060 2.804 -7.011 1.00 92.38 104 TRP A N 1
ATOM 860 C CA . TRP A 1 104 ? 9.101 2.593 -5.928 1.00 92.38 104 TRP A CA 1
ATOM 861 C C . TRP A 1 104 ? 7.946 3.608 -5.975 1.00 92.38 104 TRP A C 1
ATOM 863 O O . TRP A 1 104 ? 8.160 4.801 -5.769 1.00 92.38 104 TRP A O 1
ATOM 873 N N . ASN A 1 105 ? 6.720 3.149 -6.236 1.00 94.06 105 ASN A N 1
ATOM 874 C CA . ASN A 1 105 ? 5.557 4.016 -6.447 1.00 94.06 105 ASN A CA 1
ATOM 875 C C . ASN A 1 105 ? 4.313 3.517 -5.683 1.00 94.06 105 ASN A C 1
ATOM 877 O O . ASN A 1 105 ? 4.370 2.502 -4.983 1.00 94.06 105 ASN A O 1
ATOM 881 N N . CYS A 1 106 ? 3.195 4.242 -5.802 1.00 95.31 106 CYS A N 1
ATOM 882 C CA . CYS A 1 106 ? 1.948 3.918 -5.107 1.00 95.31 106 CYS A CA 1
ATOM 883 C C . CYS A 1 106 ? 1.415 2.533 -5.473 1.00 95.31 106 CYS A C 1
ATOM 885 O O . CYS A 1 106 ? 1.013 1.775 -4.597 1.00 95.31 106 CYS A O 1
ATOM 887 N N . GLU A 1 107 ? 1.453 2.162 -6.752 1.00 96.94 107 GLU A N 1
ATOM 888 C CA . GLU A 1 107 ? 0.947 0.869 -7.195 1.00 96.94 107 GLU A CA 1
ATOM 889 C C . GLU A 1 107 ? 1.785 -0.285 -6.633 1.00 96.94 107 GLU A C 1
ATOM 891 O O . GLU A 1 107 ? 1.223 -1.254 -6.115 1.00 96.94 107 GLU A O 1
ATOM 896 N N . HIS A 1 108 ? 3.116 -0.147 -6.658 1.00 97.31 108 HIS A N 1
ATOM 897 C CA . HIS A 1 108 ? 4.030 -1.117 -6.060 1.00 97.31 108 HIS A CA 1
ATOM 898 C C . HIS A 1 108 ? 3.716 -1.344 -4.578 1.00 97.31 108 HIS A C 1
ATOM 900 O O . HIS A 1 108 ? 3.542 -2.488 -4.157 1.00 97.31 108 HIS A O 1
ATOM 906 N N . LEU A 1 109 ? 3.602 -0.267 -3.794 1.00 97.44 109 LEU A N 1
ATOM 907 C CA . LEU A 1 109 ? 3.314 -0.359 -2.363 1.00 97.44 109 LEU A CA 1
ATOM 908 C C . LEU A 1 109 ? 1.907 -0.915 -2.102 1.00 97.44 109 LEU A C 1
ATOM 910 O O . LEU A 1 109 ? 1.754 -1.860 -1.328 1.00 97.44 109 LEU A O 1
ATOM 914 N N . GLY A 1 110 ? 0.883 -0.380 -2.768 1.00 97.62 110 GLY A N 1
ATOM 915 C CA . GLY A 1 110 ? -0.502 -0.814 -2.598 1.00 97.62 110 GLY A CA 1
ATOM 916 C C . GLY A 1 110 ? -0.696 -2.298 -2.914 1.00 97.62 110 GLY A C 1
ATOM 917 O O . GLY A 1 110 ? -1.283 -3.035 -2.115 1.00 97.62 110 GLY A O 1
ATOM 918 N N . ARG A 1 111 ? -0.148 -2.780 -4.036 1.00 97.94 111 ARG A N 1
ATOM 919 C CA . ARG A 1 111 ? -0.236 -4.201 -4.400 1.00 97.94 111 ARG A CA 1
ATOM 920 C C . ARG A 1 111 ? 0.638 -5.087 -3.520 1.00 97.94 111 ARG A C 1
ATOM 922 O O . ARG A 1 111 ? 0.182 -6.170 -3.154 1.00 97.94 111 ARG A O 1
ATOM 929 N N . LEU A 1 112 ? 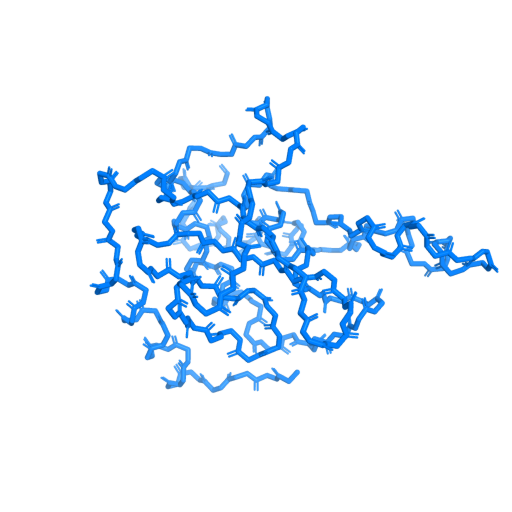1.821 -4.642 -3.094 1.00 98.06 112 LEU A N 1
ATOM 930 C CA . LEU A 1 112 ? 2.624 -5.376 -2.111 1.00 98.06 112 LEU A CA 1
ATOM 931 C C . LEU A 1 112 ? 1.851 -5.596 -0.805 1.00 98.06 112 LEU A C 1
ATOM 933 O O . LEU A 1 112 ? 1.810 -6.714 -0.282 1.00 98.06 112 LEU A O 1
ATOM 937 N N . ILE A 1 113 ? 1.215 -4.545 -0.286 1.00 97.88 113 ILE A N 1
ATOM 938 C CA . ILE A 1 113 ? 0.424 -4.609 0.945 1.00 97.88 113 ILE A CA 1
ATOM 939 C C . ILE A 1 113 ? -0.743 -5.585 0.775 1.00 97.88 113 ILE A C 1
ATOM 941 O O . ILE A 1 113 ? -0.897 -6.485 1.601 1.00 97.88 113 ILE A O 1
ATOM 945 N N . ALA A 1 114 ? -1.523 -5.438 -0.298 1.00 98.12 114 ALA A N 1
ATOM 946 C CA . ALA A 1 114 ? -2.776 -6.166 -0.483 1.00 98.12 114 ALA A CA 1
ATOM 947 C C . ALA A 1 114 ? -2.626 -7.584 -1.053 1.00 98.12 114 ALA A C 1
ATOM 949 O O . ALA A 1 114 ? -3.518 -8.398 -0.853 1.00 98.12 114 ALA A O 1
ATOM 950 N N . THR A 1 115 ? -1.540 -7.890 -1.768 1.00 97.56 115 THR A N 1
ATOM 951 C CA . THR A 1 115 ? -1.407 -9.146 -2.545 1.00 97.56 115 THR A CA 1
ATOM 952 C C . THR A 1 115 ? -0.022 -9.791 -2.478 1.00 97.56 115 THR A C 1
ATOM 954 O O . THR A 1 115 ? 0.184 -10.857 -3.047 1.00 97.56 115 THR A O 1
ATOM 957 N N . ASN A 1 116 ? 0.951 -9.150 -1.820 1.00 96.88 116 ASN A N 1
ATOM 958 C CA . ASN A 1 116 ? 2.368 -9.536 -1.855 1.00 96.88 116 ASN A CA 1
ATOM 959 C C . ASN A 1 116 ? 3.044 -9.435 -3.234 1.00 96.88 116 ASN A C 1
ATOM 961 O O . ASN A 1 116 ? 4.155 -9.918 -3.391 1.00 96.88 116 ASN A O 1
ATOM 965 N N . GLN A 1 117 ? 2.409 -8.795 -4.220 1.00 96.75 117 GLN A N 1
ATOM 966 C CA . GLN A 1 117 ? 2.963 -8.633 -5.565 1.00 96.75 117 GLN A CA 1
ATOM 967 C C . GLN A 1 117 ? 3.302 -7.159 -5.831 1.00 96.75 117 GLN A C 1
ATOM 969 O O . GLN A 1 117 ? 2.411 -6.395 -6.204 1.00 96.75 117 GLN A O 1
ATOM 974 N N . PRO A 1 118 ? 4.560 -6.716 -5.646 1.00 96.69 118 PRO A N 1
ATOM 975 C CA . PRO A 1 118 ? 4.958 -5.336 -5.907 1.00 96.69 118 PRO A CA 1
ATOM 976 C C . PRO A 1 118 ? 5.140 -5.104 -7.416 1.00 96.69 118 PRO A C 1
ATOM 978 O O . PRO A 1 118 ? 6.262 -4.942 -7.891 1.00 96.69 118 PRO A O 1
ATOM 981 N N . ILE A 1 119 ? 4.047 -5.091 -8.179 1.00 96.06 119 ILE A N 1
ATOM 982 C CA . ILE A 1 119 ? 4.039 -4.810 -9.623 1.00 96.06 119 ILE A CA 1
ATOM 983 C C . ILE A 1 119 ? 3.373 -3.460 -9.908 1.00 96.06 119 ILE A C 1
ATOM 985 O O . ILE A 1 119 ? 2.346 -3.159 -9.318 1.00 96.06 119 ILE A O 1
ATOM 989 N N . SER A 1 120 ? 3.902 -2.661 -10.830 1.00 95.50 120 SER A N 1
ATOM 990 C CA . SER A 1 120 ? 3.218 -1.501 -11.396 1.00 95.50 120 SER A CA 1
ATOM 991 C C . SER A 1 120 ? 2.828 -1.765 -12.846 1.00 95.50 120 SER A C 1
ATOM 993 O O . SER A 1 120 ? 3.672 -1.870 -13.741 1.00 95.50 120 SER A O 1
ATOM 995 N N . TYR A 1 121 ? 1.522 -1.852 -13.096 1.00 93.38 121 TYR A N 1
ATOM 996 C CA . TYR A 1 121 ? 0.986 -1.960 -14.445 1.00 93.38 121 TYR A CA 1
ATOM 997 C C . TYR A 1 121 ? 1.139 -0.654 -15.217 1.00 93.38 121 TYR A C 1
ATOM 999 O O . TYR A 1 121 ? 1.320 -0.706 -16.432 1.00 93.38 121 TYR A O 1
ATOM 1007 N N . GLU A 1 122 ? 1.134 0.496 -14.536 1.00 90.56 122 GLU A N 1
ATOM 1008 C CA . GLU A 1 122 ? 1.403 1.775 -15.195 1.00 90.56 122 GLU A CA 1
ATOM 1009 C C . GLU A 1 122 ? 2.826 1.815 -15.772 1.00 90.56 122 GLU A C 1
ATOM 1011 O O . GLU A 1 122 ? 3.001 2.228 -16.917 1.00 90.56 122 GLU A O 1
ATOM 1016 N N . VAL A 1 123 ? 3.824 1.294 -15.045 1.00 91.75 123 VAL A N 1
ATOM 1017 C CA . VAL A 1 123 ? 5.197 1.122 -15.558 1.00 91.75 123 VAL A CA 1
ATOM 1018 C C . VAL A 1 123 ? 5.249 0.057 -16.655 1.00 91.75 123 VAL A C 1
ATOM 1020 O O . VAL A 1 123 ? 5.854 0.275 -17.705 1.00 91.75 123 VAL A O 1
ATOM 1023 N N . ARG A 1 124 ? 4.582 -1.086 -16.456 1.00 92.50 124 ARG A N 1
ATOM 1024 C CA . ARG A 1 124 ? 4.572 -2.200 -17.418 1.00 92.50 124 ARG A CA 1
ATOM 1025 C C . ARG A 1 124 ? 3.964 -1.831 -18.775 1.00 92.50 124 ARG A C 1
ATOM 1027 O O . ARG A 1 124 ? 4.344 -2.412 -19.787 1.00 92.50 124 ARG A O 1
ATOM 1034 N N . GLN A 1 125 ? 3.019 -0.893 -18.800 1.00 92.06 125 GLN A N 1
ATOM 1035 C CA . GLN A 1 125 ? 2.339 -0.431 -20.015 1.00 92.06 125 GLN A CA 1
ATOM 1036 C C . GLN A 1 125 ? 3.062 0.728 -20.722 1.00 92.06 125 GLN A C 1
ATOM 1038 O O . GLN A 1 125 ? 2.582 1.200 -21.754 1.00 92.06 125 GLN A O 1
ATOM 1043 N N . GLN A 1 126 ? 4.207 1.187 -20.205 1.00 90.25 126 GLN A N 1
ATOM 1044 C CA . GLN A 1 126 ? 4.998 2.228 -20.861 1.00 90.25 126 GLN A CA 1
ATOM 1045 C C . GLN A 1 126 ? 5.596 1.753 -22.191 1.00 90.25 126 GLN A C 1
ATOM 1047 O O . GLN A 1 126 ? 5.729 0.561 -22.473 1.00 90.25 126 GLN A O 1
ATOM 1052 N N . ILE A 1 127 ? 5.996 2.718 -23.018 1.00 92.12 127 ILE A N 1
ATOM 1053 C CA . ILE A 1 127 ? 6.639 2.442 -24.303 1.00 92.12 127 ILE A CA 1
ATOM 1054 C C . ILE A 1 127 ? 8.001 1.760 -24.123 1.00 92.12 127 ILE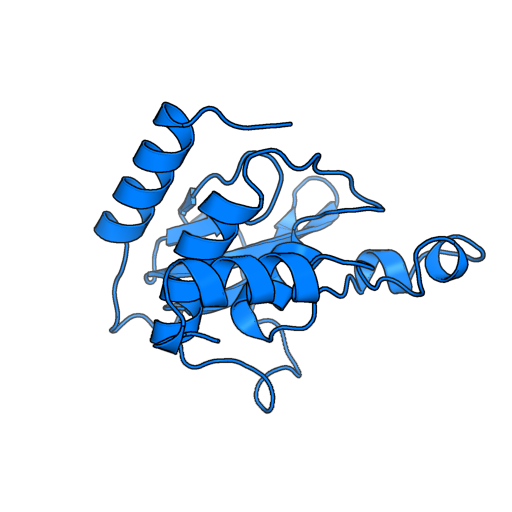 A C 1
ATOM 1056 O O . ILE A 1 127 ? 8.743 2.028 -23.176 1.00 92.12 127 ILE A O 1
ATOM 1060 N N . TRP A 1 128 ? 8.359 0.898 -25.075 1.00 88.75 128 TRP A N 1
ATOM 1061 C CA . TRP A 1 128 ? 9.684 0.283 -25.125 1.00 88.75 128 TRP A CA 1
ATOM 1062 C C . TRP A 1 128 ? 10.789 1.362 -25.158 1.00 88.75 128 TRP A C 1
ATOM 1064 O O . TRP A 1 128 ? 10.645 2.332 -25.909 1.00 88.75 128 TRP A O 1
ATOM 1074 N N . PRO A 1 129 ? 11.895 1.217 -24.395 1.00 90.44 129 PRO A N 1
ATOM 1075 C CA . PRO A 1 129 ? 12.291 0.062 -23.574 1.00 90.44 129 PRO A CA 1
ATOM 1076 C C . PRO A 1 129 ? 11.980 0.201 -22.068 1.00 90.44 129 PRO A C 1
ATOM 1078 O O . PRO A 1 129 ? 12.586 -0.496 -21.254 1.00 90.44 129 PRO A O 1
ATOM 1081 N N . ILE A 1 130 ? 11.096 1.124 -21.665 1.00 89.38 130 ILE A N 1
ATOM 1082 C CA . ILE A 1 130 ? 10.891 1.475 -20.247 1.00 89.38 130 ILE A CA 1
ATOM 1083 C C . ILE A 1 130 ? 10.506 0.256 -19.392 1.00 89.38 130 ILE A C 1
ATOM 1085 O O . ILE A 1 130 ? 11.149 0.077 -18.355 1.00 89.38 130 ILE A O 1
ATOM 1089 N N . PRO A 1 131 ? 9.549 -0.609 -19.791 1.00 90.50 131 PRO A N 1
ATOM 1090 C CA . PRO A 1 131 ? 9.202 -1.779 -18.989 1.00 90.50 131 PRO A CA 1
ATOM 1091 C C . PRO A 1 131 ? 10.399 -2.707 -18.752 1.00 90.50 131 PRO A C 1
ATOM 1093 O O . PRO A 1 131 ? 10.675 -3.055 -17.608 1.00 90.50 131 PRO A O 1
ATOM 1096 N N . GLN A 1 132 ? 11.178 -3.030 -19.791 1.00 89.12 132 GLN A N 1
ATOM 1097 C CA . GLN A 1 132 ? 12.299 -3.976 -19.685 1.00 89.12 132 GLN A CA 1
ATOM 1098 C C . GLN A 1 132 ? 13.410 -3.457 -18.769 1.00 89.12 132 GLN A C 1
ATOM 1100 O O . GLN A 1 132 ? 14.024 -4.224 -18.032 1.00 89.12 132 GLN A O 1
ATOM 1105 N N . LEU A 1 133 ? 13.653 -2.146 -18.791 1.00 89.75 133 LEU A N 1
ATOM 1106 C CA . LEU A 1 133 ? 14.628 -1.506 -17.909 1.00 89.75 133 LEU A CA 1
ATOM 1107 C C . LEU A 1 133 ? 14.144 -1.409 -16.451 1.00 89.75 133 LEU A C 1
ATOM 1109 O O . LEU A 1 133 ? 14.959 -1.167 -15.567 1.00 89.75 133 LEU A O 1
ATOM 1113 N N . ASN A 1 134 ? 12.847 -1.617 -16.197 1.00 90.88 134 ASN A N 1
ATOM 1114 C CA . ASN A 1 134 ? 12.222 -1.587 -14.871 1.00 90.88 134 ASN A CA 1
ATOM 1115 C C . ASN A 1 134 ? 11.629 -2.957 -14.492 1.00 90.88 134 ASN A C 1
ATOM 1117 O O . ASN A 1 134 ? 10.562 -3.028 -13.887 1.00 90.88 134 ASN A O 1
ATOM 1121 N N . ASN A 1 135 ? 12.307 -4.047 -14.872 1.00 93.38 135 ASN A N 1
ATOM 1122 C CA . ASN A 1 135 ? 11.925 -5.431 -14.550 1.00 93.38 135 ASN A CA 1
ATOM 1123 C C . ASN A 1 135 ? 10.468 -5.771 -14.925 1.00 93.38 135 ASN A C 1
ATOM 1125 O O . ASN A 1 135 ? 9.742 -6.395 -14.153 1.00 93.38 135 ASN A O 1
ATOM 1129 N N . ASP A 1 136 ? 10.010 -5.298 -16.085 1.00 93.94 136 ASP A N 1
ATOM 1130 C CA . ASP A 1 136 ? 8.630 -5.429 -16.572 1.00 93.94 136 ASP A CA 1
ATOM 1131 C C . ASP A 1 136 ? 7.573 -4.912 -15.578 1.00 93.94 136 ASP A C 1
ATOM 1133 O O . ASP A 1 136 ? 6.450 -5.420 -15.500 1.00 93.94 136 ASP A O 1
ATOM 1137 N N . GLY A 1 137 ? 7.945 -3.869 -14.829 1.00 93.56 137 GLY A N 1
ATOM 1138 C CA . GLY A 1 137 ? 7.128 -3.229 -13.807 1.00 93.56 137 GLY A CA 1
ATOM 1139 C C . GLY A 1 137 ? 7.176 -3.917 -12.446 1.00 93.56 137 GLY A C 1
ATOM 1140 O O . GLY A 1 137 ? 6.397 -3.542 -11.587 1.00 93.56 137 GLY A O 1
ATOM 1141 N N . TRP A 1 138 ? 8.024 -4.920 -12.215 1.00 96.44 138 TRP A N 1
ATOM 1142 C CA . TRP A 1 138 ? 8.205 -5.496 -10.880 1.00 96.44 138 TRP A CA 1
ATOM 1143 C C . TRP A 1 138 ? 9.228 -4.710 -10.063 1.00 96.44 138 TRP A C 1
ATOM 1145 O O . TRP A 1 138 ? 10.319 -4.391 -10.542 1.00 96.44 138 TRP A O 1
ATOM 1155 N N . HIS A 1 139 ? 8.930 -4.467 -8.786 1.00 95.56 139 HIS A N 1
ATOM 1156 C CA . HIS A 1 139 ? 9.950 -3.976 -7.870 1.00 95.56 139 HIS A CA 1
ATOM 1157 C C . HIS A 1 139 ? 10.881 -5.130 -7.458 1.00 95.56 139 HIS A C 1
ATOM 1159 O O . HIS A 1 139 ? 10.397 -6.129 -6.925 1.00 95.56 139 HIS A O 1
ATOM 1165 N N . PRO A 1 140 ? 12.209 -5.009 -7.638 1.00 93.38 140 PRO A N 1
ATOM 1166 C CA . PRO A 1 140 ? 13.123 -6.150 -7.548 1.00 93.38 140 PRO A CA 1
ATOM 1167 C C . PRO A 1 140 ? 13.315 -6.721 -6.136 1.00 93.38 140 PRO A C 1
ATOM 1169 O O . PRO A 1 140 ? 13.643 -7.894 -6.018 1.00 93.38 140 PRO A O 1
ATOM 1172 N N . SER A 1 141 ? 13.143 -5.918 -5.077 1.00 95.31 141 SER A N 1
ATOM 1173 C CA . SER A 1 141 ? 13.426 -6.348 -3.693 1.00 95.31 141 SER A CA 1
ATOM 1174 C C . SER A 1 141 ? 12.289 -6.133 -2.691 1.00 95.31 141 SER A C 1
ATOM 1176 O O . SER A 1 141 ? 12.375 -6.612 -1.567 1.00 95.31 141 SER A O 1
ATOM 1178 N N . ALA A 1 142 ? 11.209 -5.431 -3.059 1.00 96.62 142 ALA A N 1
ATOM 1179 C CA . ALA A 1 142 ? 10.254 -4.931 -2.061 1.00 96.62 142 ALA A CA 1
ATOM 1180 C C . ALA A 1 142 ? 9.507 -6.062 -1.336 1.00 96.62 142 ALA A C 1
ATOM 1182 O O . ALA A 1 142 ? 9.201 -5.948 -0.151 1.00 96.62 142 ALA A O 1
ATOM 1183 N N . GLU A 1 143 ? 9.236 -7.169 -2.031 1.00 97.06 143 GLU A N 1
ATOM 1184 C CA . GLU A 1 143 ? 8.662 -8.361 -1.407 1.00 97.06 143 GLU A CA 1
ATOM 1185 C C . GLU A 1 143 ? 9.598 -8.946 -0.346 1.00 97.06 143 GLU A C 1
ATOM 1187 O O . GLU A 1 143 ? 9.182 -9.154 0.795 1.00 97.06 143 GLU A O 1
ATOM 1192 N N . ASP A 1 144 ? 10.863 -9.168 -0.704 1.00 97.50 144 ASP A N 1
ATOM 1193 C CA . ASP A 1 144 ? 11.865 -9.727 0.198 1.00 97.50 144 ASP A CA 1
ATOM 1194 C C . ASP A 1 144 ? 12.117 -8.823 1.401 1.00 97.50 144 ASP A C 1
ATOM 1196 O O . ASP A 1 144 ? 12.178 -9.307 2.532 1.00 97.50 144 ASP A O 1
ATOM 1200 N N . ASP A 1 145 ? 12.196 -7.514 1.178 1.00 97.69 145 ASP A N 1
ATOM 1201 C CA . ASP A 1 145 ? 12.434 -6.531 2.229 1.00 97.69 145 ASP A CA 1
ATOM 1202 C C . ASP A 1 145 ? 11.275 -6.509 3.238 1.00 97.69 145 ASP A C 1
ATOM 1204 O O . ASP A 1 145 ? 11.509 -6.612 4.447 1.00 97.69 145 ASP A O 1
ATOM 1208 N N . LEU A 1 146 ? 10.018 -6.493 2.767 1.00 97.62 146 LEU A N 1
ATOM 1209 C CA . LEU A 1 146 ? 8.858 -6.564 3.660 1.00 97.62 146 LEU A CA 1
ATOM 1210 C C . LEU A 1 146 ? 8.768 -7.919 4.369 1.00 97.62 146 LEU A C 1
ATOM 1212 O O . LEU A 1 146 ? 8.474 -7.966 5.563 1.00 97.62 146 LEU A O 1
ATOM 1216 N N . ARG A 1 147 ? 9.030 -9.024 3.665 1.00 97.25 147 ARG A N 1
ATOM 1217 C CA . ARG A 1 147 ? 9.026 -10.372 4.249 1.00 97.25 147 ARG A CA 1
ATOM 1218 C C . ARG A 1 147 ? 10.051 -10.493 5.375 1.00 97.25 147 ARG A C 1
ATOM 1220 O O . ARG A 1 147 ? 9.711 -10.969 6.455 1.00 97.25 147 ARG A O 1
ATOM 1227 N N . ASN A 1 148 ? 11.280 -10.035 5.148 1.00 97.88 148 ASN A N 1
ATOM 1228 C CA . ASN A 1 148 ? 12.343 -10.042 6.152 1.00 97.88 148 ASN A CA 1
ATOM 1229 C C . ASN A 1 148 ? 11.984 -9.154 7.349 1.00 97.88 148 ASN A C 1
ATOM 1231 O O . ASN A 1 148 ? 12.202 -9.542 8.499 1.00 97.88 148 ASN A O 1
ATOM 1235 N N . TYR A 1 149 ? 11.379 -7.992 7.093 1.00 97.50 149 TYR A N 1
ATOM 1236 C CA . TYR A 1 149 ? 10.903 -7.108 8.150 1.00 97.50 149 TYR A CA 1
ATOM 1237 C C . TYR A 1 149 ? 9.805 -7.762 9.000 1.00 97.50 149 TYR A C 1
ATOM 1239 O O . TYR A 1 149 ? 9.878 -7.722 10.230 1.00 97.50 149 TYR A O 1
ATOM 1247 N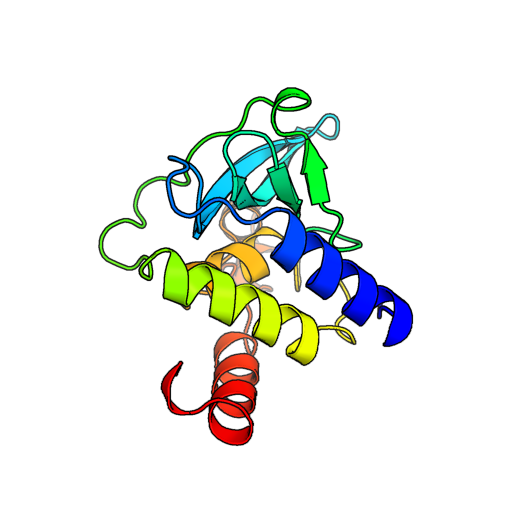 N . LEU A 1 150 ? 8.821 -8.408 8.365 1.00 96.62 150 LEU A N 1
ATOM 1248 C CA . LEU A 1 150 ? 7.748 -9.135 9.048 1.00 96.62 150 LEU A CA 1
ATOM 1249 C C . LEU A 1 150 ? 8.291 -10.319 9.852 1.00 96.62 150 LEU A C 1
ATOM 1251 O O . LEU A 1 150 ? 7.938 -10.455 11.015 1.00 96.62 150 LEU A O 1
ATOM 1255 N N . LEU A 1 151 ? 9.209 -11.120 9.306 1.00 97.12 151 LEU A N 1
ATOM 1256 C CA . LEU A 1 151 ? 9.840 -12.221 10.048 1.00 97.12 151 LEU A CA 1
ATOM 1257 C C . LEU A 1 151 ? 10.523 -11.753 11.343 1.00 97.12 151 LEU A C 1
ATOM 1259 O O . LEU A 1 151 ? 10.503 -12.472 12.340 1.00 97.12 151 LEU A O 1
ATOM 1263 N N . ALA A 1 152 ? 11.106 -10.552 11.342 1.00 96.81 152 ALA A N 1
ATOM 1264 C CA . ALA A 1 152 ? 11.800 -9.997 12.500 1.00 96.81 152 ALA A CA 1
ATOM 1265 C C . ALA A 1 152 ? 10.870 -9.359 13.552 1.00 96.81 152 ALA A C 1
ATOM 1267 O O . ALA A 1 152 ? 11.241 -9.307 14.724 1.00 96.81 152 ALA A O 1
ATOM 1268 N N . HIS A 1 153 ? 9.689 -8.866 13.162 1.00 95.12 153 HIS A N 1
ATOM 1269 C CA . HIS A 1 153 ? 8.838 -8.042 14.040 1.00 95.12 153 HIS A CA 1
ATOM 1270 C C . HIS A 1 153 ? 7.422 -8.588 14.260 1.00 95.12 153 HIS A C 1
ATOM 1272 O O . HIS A 1 153 ? 6.754 -8.160 15.200 1.00 95.12 153 HIS A O 1
ATOM 1278 N N . ALA A 1 154 ? 6.940 -9.456 13.370 1.00 93.00 154 ALA A N 1
ATOM 1279 C CA . ALA A 1 154 ? 5.555 -9.925 13.309 1.00 93.00 154 ALA A CA 1
ATOM 1280 C C . ALA A 1 154 ? 5.425 -11.211 12.445 1.00 93.00 154 ALA A C 1
ATOM 1282 O O . ALA A 1 154 ? 4.737 -11.206 11.415 1.00 93.00 154 ALA A O 1
ATOM 1283 N N . PRO A 1 155 ? 6.139 -12.302 12.792 1.00 89.31 155 PRO A N 1
ATOM 1284 C CA . PRO A 1 155 ? 6.280 -13.489 11.942 1.00 89.31 155 PRO A CA 1
ATOM 1285 C C . PRO A 1 155 ? 4.953 -14.190 11.622 1.00 89.31 155 PRO A C 1
ATOM 1287 O O . PRO A 1 155 ? 4.854 -14.890 10.619 1.00 89.31 155 PRO A O 1
ATOM 1290 N N . GLU A 1 156 ? 3.919 -13.990 12.434 1.00 88.56 156 GLU A N 1
ATOM 1291 C CA . GLU A 1 156 ? 2.571 -14.505 12.206 1.00 88.56 156 GLU A CA 1
ATOM 1292 C C . GLU A 1 156 ? 1.850 -13.864 11.002 1.00 88.56 156 GLU A C 1
ATOM 1294 O O . GLU A 1 156 ? 0.838 -14.392 10.543 1.00 88.56 156 GLU A O 1
ATOM 1299 N N . TRP A 1 157 ? 2.369 -12.746 10.475 1.00 83.50 157 TRP A N 1
ATOM 1300 C CA . TRP A 1 157 ? 1.787 -12.002 9.346 1.00 83.50 157 TRP A CA 1
ATOM 1301 C C . TRP A 1 157 ? 2.534 -12.165 8.022 1.00 83.50 157 TRP A C 1
ATOM 1303 O O . TRP A 1 157 ? 2.163 -11.513 7.035 1.00 83.50 157 TRP A O 1
ATOM 1313 N N . VAL A 1 158 ? 3.560 -13.019 7.999 1.00 82.69 158 VAL A N 1
ATOM 1314 C CA . VAL A 1 158 ? 4.260 -13.421 6.771 1.00 82.69 158 VAL A CA 1
ATOM 1315 C C . VAL A 1 158 ? 3.269 -14.055 5.792 1.00 82.69 158 VAL A C 1
ATOM 1317 O O . VAL A 1 158 ? 2.333 -14.774 6.213 1.00 82.69 158 VAL A O 1
#

Foldseek 3Di:
DFDDPVLLVVLLVVLVVQADPVAPQQQFKKWFQDPVRDIWIFGDRHNFWTFTLFDPRDIHGPVVTDMDGDPDCPVQFDDSVLLSVLLSLLCVLCNGPDDDPLADGRQQSSCCSTGVWSFDVVQLPDDPPRCVVSVSRGHPCSSVSSQVSCVVPPPVSD

Radius of gyration: 14.74 Å; chains: 1; bounding box: 32×30×40 Å

Secondary structure (DSSP, 8-state):
-PPPHHHHHHHHHHHHHH--TTSTTTT-EEEEE-TTSSEEEEEE-SSSEEEE-STT--EEEGGGS--EEPSS-TTTPPPHHHHHHHHHHHHHHHTTS---TTSS-HHHHHHHHHHS--B-HHHHTSPTTHHHHTGGGB-SSHHHHHHHHHHHH-GGG-

pLDDT: mean 93.58, std 5.19, range [59.5, 98.44]